Protein AF-A0A3D4UM66-F1 (afdb_monomer)

Mean predicted aligned error: 7.3 Å

Foldseek 3Di:
DQQVVVVVCVVVVVDFFFEAFDQQAFQAFDDFDADPVRHGDTDRDHADDDPVRHSPRHRNGDGTPHYDYADPVCVVVVDGRRVVVVVVVVVVCCVPPNDDDPPDDDPADPPDPDGDPVVD

Sequence (120 aa):
GGDMFPWLFKHHELGKLIGTRTWGGLVGISGVPQLIDGGNVSVPNFGFYELDGTWGIEGHGVDPDIEVDIDPTASLEGRDPQLDAAIEHLLEEIKTSGYQAPKRPEPPVRTGIGITDEDK

Solvent-accessible surface area (backbone atoms only — not comparable to full-atom values): 7710 Å² total; per-residue (Å²): 105,87,39,54,51,59,44,52,40,51,74,68,66,74,61,82,44,70,19,64,64,38,82,13,77,50,56,40,70,68,91,66,69,70,45,99,87,72,47,79,66,90,56,69,74,48,69,60,63,44,98,88,72,43,53,76,41,54,79,59,24,42,76,39,77,41,80,36,71,82,52,67,68,49,44,74,73,74,45,56,61,41,58,53,50,50,51,55,50,50,62,55,44,46,77,81,65,54,88,76,80,76,80,78,75,78,83,80,77,77,90,62,91,69,77,56,83,91,76,109

Secondary structure (DSSP, 8-state):
-TTHHHHHHHHTT-S--EES------EE---PPPPTTS-------EE---TTS--TTTTT----SEE----HHHHHTT--HHHHHHHHHHHHHHHHS---PPPPPPPP--SSSS--GGG-

pLDDT: mean 91.2, std 6.63, range [72.56, 98.12]

Structure (mmCIF, N/CA/C/O backbone):
data_AF-A0A3D4UM66-F1
#
_entry.id   AF-A0A3D4UM66-F1
#
loop_
_atom_site.group_PDB
_atom_site.id
_atom_site.type_symbol
_atom_site.label_atom_id
_atom_site.label_alt_id
_atom_site.label_comp_id
_atom_site.label_asym_id
_atom_site.label_entity_id
_atom_site.label_seq_id
_atom_site.pdbx_PDB_ins_code
_atom_site.Cartn_x
_atom_site.Cartn_y
_atom_site.Cartn_z
_atom_site.occupancy
_atom_site.B_iso_or_equiv
_atom_site.auth_seq_id
_atom_site.auth_comp_id
_atom_site.auth_asym_id
_atom_site.auth_atom_id
_atom_site.pdbx_PDB_model_num
ATOM 1 N N . GLY A 1 1 ? 4.073 -8.656 -2.072 1.00 75.44 1 GLY A N 1
ATOM 2 C CA . GLY A 1 1 ? 4.655 -7.613 -2.941 1.00 75.44 1 GLY A CA 1
ATOM 3 C C . GLY A 1 1 ? 4.031 -6.271 -2.615 1.00 75.44 1 GLY A C 1
ATOM 4 O O . GLY A 1 1 ? 3.126 -6.245 -1.787 1.00 75.44 1 GLY A O 1
ATOM 5 N N . GLY A 1 2 ? 4.505 -5.197 -3.250 1.00 88.94 2 GLY A N 1
ATOM 6 C CA . GLY A 1 2 ? 4.035 -3.826 -3.001 1.00 88.94 2 GLY A CA 1
ATOM 7 C C . GLY A 1 2 ? 2.550 -3.602 -3.300 1.00 88.94 2 GLY A C 1
ATOM 8 O O . GLY A 1 2 ? 1.911 -2.869 -2.565 1.00 88.94 2 GLY A O 1
ATOM 9 N N . ASP A 1 3 ? 1.987 -4.295 -4.294 1.00 94.94 3 ASP A N 1
ATOM 10 C CA . ASP A 1 3 ? 0.561 -4.198 -4.651 1.00 94.94 3 ASP A CA 1
ATOM 11 C C . ASP A 1 3 ? -0.343 -5.158 -3.849 1.00 94.94 3 ASP A C 1
ATOM 13 O O . ASP A 1 3 ? -1.479 -4.836 -3.516 1.00 94.94 3 ASP A O 1
ATOM 17 N N . MET A 1 4 ? 0.171 -6.338 -3.476 1.00 93.75 4 MET A N 1
ATOM 18 C CA . MET A 1 4 ? -0.619 -7.373 -2.784 1.00 93.75 4 MET A CA 1
ATOM 19 C C . MET A 1 4 ? -1.009 -6.945 -1.366 1.00 93.75 4 MET A C 1
ATOM 21 O O . MET A 1 4 ? -2.114 -7.222 -0.914 1.00 93.75 4 MET A O 1
ATOM 25 N N . PHE A 1 5 ? -0.093 -6.291 -0.645 1.00 95.69 5 PHE A N 1
ATOM 26 C CA . PHE A 1 5 ? -0.363 -5.823 0.714 1.00 95.69 5 PHE A CA 1
ATOM 27 C C . PHE A 1 5 ? -1.530 -4.818 0.777 1.00 95.69 5 PHE A C 1
ATOM 29 O O . PHE A 1 5 ? -2.485 -5.103 1.497 1.00 95.69 5 PHE A O 1
ATOM 36 N N . PRO A 1 6 ? -1.518 -3.692 0.033 1.00 96.25 6 PRO A N 1
ATOM 37 C CA . PRO A 1 6 ? -2.629 -2.744 0.056 1.00 96.25 6 PRO A CA 1
ATOM 38 C C . PRO A 1 6 ? -3.930 -3.359 -0.470 1.00 96.25 6 PRO A C 1
ATOM 40 O O . PRO A 1 6 ? -4.989 -3.067 0.080 1.00 96.25 6 PRO A O 1
ATOM 43 N N . TRP A 1 7 ? -3.871 -4.267 -1.455 1.00 95.25 7 TRP A N 1
ATOM 44 C CA . TRP A 1 7 ? -5.065 -4.983 -1.914 1.00 95.25 7 TRP A CA 1
ATOM 45 C C . TRP A 1 7 ? -5.697 -5.804 -0.790 1.00 95.25 7 TRP A C 1
ATOM 47 O O . TRP A 1 7 ? -6.878 -5.635 -0.505 1.00 95.25 7 TRP A O 1
ATOM 57 N N . LEU A 1 8 ? -4.907 -6.636 -0.097 1.00 95.25 8 LEU A N 1
ATOM 58 C CA . LEU A 1 8 ? -5.389 -7.442 1.029 1.00 95.25 8 LEU A CA 1
ATOM 59 C C . LEU A 1 8 ? -5.877 -6.569 2.188 1.00 95.25 8 LEU A C 1
ATOM 61 O O . LEU A 1 8 ? -6.889 -6.884 2.804 1.00 95.25 8 LEU A O 1
ATOM 65 N N . PHE A 1 9 ? -5.182 -5.468 2.477 1.00 96.75 9 PHE A N 1
ATOM 66 C CA . PHE A 1 9 ? -5.569 -4.528 3.526 1.00 96.75 9 PHE A CA 1
ATOM 67 C C . PHE A 1 9 ? -6.964 -3.943 3.274 1.00 96.75 9 PHE A C 1
ATOM 69 O O . PHE A 1 9 ? -7.796 -3.913 4.181 1.00 96.75 9 PHE A O 1
ATOM 76 N N . LYS A 1 10 ? -7.236 -3.552 2.022 1.00 94.69 10 LYS A N 1
ATOM 77 C CA . LYS A 1 10 ? -8.540 -3.047 1.586 1.00 94.69 10 LYS A CA 1
ATOM 78 C C . LYS A 1 10 ? -9.597 -4.151 1.543 1.00 94.69 10 LYS A C 1
ATOM 80 O O . LYS A 1 10 ? -10.693 -3.959 2.057 1.00 94.69 10 LYS A O 1
ATOM 85 N N . HIS A 1 11 ? -9.258 -5.313 0.984 1.00 93.19 11 HIS A N 1
ATOM 86 C CA . HIS A 1 11 ? -10.151 -6.470 0.873 1.00 93.19 11 HIS A CA 1
ATOM 87 C C . HIS A 1 11 ? -10.634 -6.975 2.240 1.00 93.19 11 HIS A C 1
ATOM 89 O O . HIS A 1 11 ? -11.778 -7.394 2.377 1.00 93.19 11 HIS A O 1
ATOM 95 N N . HIS A 1 12 ? -9.771 -6.917 3.257 1.00 95.81 12 HIS A N 1
ATOM 96 C CA . HIS A 1 12 ? -10.098 -7.297 4.631 1.00 95.81 12 HIS A CA 1
ATOM 97 C C . HIS A 1 12 ? -10.621 -6.136 5.490 1.00 95.81 12 HIS A C 1
ATOM 99 O O . HIS A 1 12 ? -10.755 -6.309 6.699 1.00 95.81 12 HIS A O 1
ATOM 105 N N . GLU A 1 13 ? -10.901 -4.974 4.890 1.00 94.56 13 GLU A N 1
ATOM 106 C CA . GLU A 1 13 ? -11.481 -3.807 5.567 1.00 94.56 13 GLU A CA 1
ATOM 107 C C . GLU A 1 13 ? -10.686 -3.368 6.814 1.00 94.56 13 GLU A C 1
ATOM 109 O O . GLU A 1 13 ? -11.248 -2.932 7.817 1.00 94.56 13 GLU A O 1
ATOM 114 N N . LEU A 1 14 ? -9.353 -3.482 6.766 1.00 93.94 14 LEU A N 1
ATOM 115 C CA . LEU A 1 14 ? -8.489 -3.229 7.927 1.00 93.94 14 LEU A CA 1
ATOM 116 C C . LEU A 1 14 ? -8.271 -1.736 8.218 1.00 93.94 14 LEU A C 1
ATOM 118 O O . LEU A 1 14 ? -7.731 -1.385 9.266 1.00 93.94 14 LEU A O 1
ATOM 122 N N . GLY A 1 15 ? -8.665 -0.862 7.295 1.00 93.56 15 GLY A N 1
ATOM 123 C CA . GLY A 1 15 ? -8.550 0.586 7.417 1.00 93.56 15 GLY A CA 1
ATOM 124 C C . GLY A 1 15 ? -8.589 1.272 6.055 1.00 93.56 15 GLY A C 1
ATOM 125 O O . GLY A 1 15 ? -8.934 0.656 5.045 1.00 93.56 15 GLY A O 1
ATOM 126 N N . LYS A 1 16 ? -8.207 2.551 6.031 1.00 96.00 16 LYS A N 1
ATOM 127 C CA . LYS A 1 16 ? -8.091 3.349 4.805 1.00 96.00 16 LYS A CA 1
ATOM 128 C C . LYS A 1 16 ? -6.676 3.318 4.241 1.00 96.00 16 LYS A C 1
ATOM 130 O O . LYS A 1 16 ? -5.700 3.406 4.983 1.00 96.00 16 LYS A O 1
ATOM 135 N N . LEU A 1 17 ? -6.571 3.232 2.920 1.00 97.62 17 LEU A N 1
ATOM 136 C CA . LEU A 1 17 ? -5.326 3.463 2.193 1.00 97.62 17 LEU A CA 1
ATOM 137 C C . LEU A 1 17 ? -5.168 4.955 1.895 1.00 97.62 17 LEU A C 1
ATOM 139 O O . LEU A 1 17 ? -6.087 5.583 1.372 1.00 97.62 17 LEU A O 1
ATOM 143 N N . ILE A 1 18 ? -3.998 5.510 2.197 1.00 98.12 18 ILE A N 1
ATOM 144 C CA . ILE A 1 18 ? -3.694 6.934 2.026 1.00 98.12 18 ILE A CA 1
ATOM 145 C C . ILE A 1 18 ? -2.424 7.048 1.191 1.00 98.12 18 ILE A C 1
ATOM 147 O O . ILE A 1 18 ? -1.427 6.402 1.514 1.00 98.12 18 ILE A O 1
ATOM 151 N N . GLY A 1 19 ? -2.471 7.839 0.122 1.00 97.00 19 GLY A N 1
ATOM 152 C CA . GLY A 1 19 ? -1.328 8.062 -0.758 1.00 97.00 19 GLY A CA 1
ATOM 153 C C . GLY A 1 19 ? -1.704 8.115 -2.230 1.00 97.00 19 GLY A C 1
ATOM 154 O O . GLY A 1 19 ? -2.706 8.724 -2.580 1.00 97.00 19 GLY A O 1
ATOM 155 N N . THR A 1 20 ? -0.924 7.469 -3.095 1.00 97.25 20 THR A N 1
ATOM 156 C CA . THR A 1 20 ? -1.182 7.390 -4.546 1.00 97.25 20 THR A CA 1
ATOM 157 C C . THR A 1 20 ? -1.350 5.944 -5.009 1.00 97.25 20 THR A C 1
ATOM 159 O O . THR A 1 20 ? -1.013 5.001 -4.286 1.00 97.25 20 THR A O 1
ATOM 162 N N . ARG A 1 21 ? -1.902 5.759 -6.216 1.00 97.62 21 ARG A N 1
ATOM 163 C CA . ARG A 1 21 ? -2.080 4.429 -6.813 1.00 97.62 21 ARG A CA 1
ATOM 164 C C . ARG A 1 21 ? -0.749 3.678 -6.875 1.00 97.62 21 ARG A C 1
ATOM 166 O O . ARG A 1 21 ? 0.273 4.233 -7.278 1.00 97.62 21 ARG A O 1
ATOM 173 N N . THR A 1 22 ? -0.778 2.397 -6.515 1.00 96.88 22 THR A N 1
ATOM 174 C CA . THR A 1 22 ? 0.395 1.520 -6.626 1.00 96.88 22 THR A CA 1
AT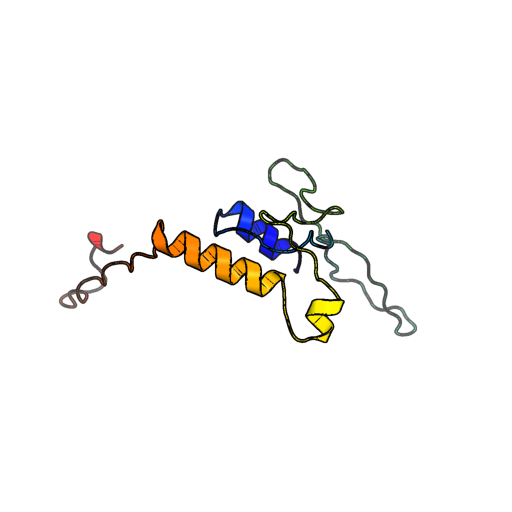OM 175 C C . THR A 1 22 ? 0.711 1.144 -8.082 1.00 96.88 22 THR A C 1
ATOM 177 O O . THR A 1 22 ? 0.005 1.523 -9.009 1.00 96.88 22 THR A O 1
ATOM 180 N N . TRP A 1 23 ? 1.805 0.418 -8.319 1.00 95.88 23 TRP A N 1
ATOM 181 C CA . TRP A 1 23 ? 2.309 0.173 -9.675 1.00 95.88 23 TRP A CA 1
ATOM 182 C C . TRP A 1 23 ? 1.449 -0.789 -10.513 1.00 95.88 23 TRP A C 1
ATOM 184 O O . TRP A 1 23 ? 1.351 -0.613 -11.725 1.00 95.88 23 TRP A O 1
ATOM 194 N N . GLY A 1 24 ? 0.845 -1.801 -9.886 1.00 94.38 24 GLY A N 1
ATOM 195 C CA . GLY A 1 24 ? 0.040 -2.814 -10.570 1.00 94.38 24 GLY A CA 1
ATOM 196 C C . GLY A 1 24 ? 0.839 -3.988 -11.130 1.00 94.38 24 GLY A C 1
ATOM 197 O O . GLY A 1 24 ? 0.494 -4.486 -12.196 1.00 94.38 24 GLY A O 1
ATOM 198 N N . GLY A 1 25 ? 1.895 -4.435 -10.442 1.00 92.62 25 GLY A N 1
ATOM 199 C CA . GLY A 1 25 ? 2.716 -5.571 -10.877 1.00 92.62 25 GLY A CA 1
ATOM 200 C C . GLY A 1 25 ? 2.636 -6.770 -9.935 1.00 92.62 25 GLY A C 1
ATOM 201 O O . GLY A 1 25 ? 3.481 -6.958 -9.058 1.00 92.62 25 GLY A O 1
ATOM 202 N N . LEU A 1 26 ? 1.633 -7.615 -10.143 1.00 91.06 26 LEU A N 1
ATOM 203 C CA . LEU A 1 26 ? 1.346 -8.851 -9.416 1.00 91.06 26 LEU A CA 1
ATOM 204 C C . LEU A 1 26 ? 1.530 -10.142 -10.221 1.00 91.06 26 LEU A C 1
ATOM 206 O O . LEU A 1 26 ? 1.212 -11.221 -9.708 1.00 91.06 26 LEU A O 1
ATOM 210 N N . VAL A 1 27 ? 2.135 -10.091 -11.408 1.00 90.38 27 VAL A N 1
ATOM 211 C CA . VAL A 1 27 ? 2.745 -11.291 -11.994 1.00 90.38 27 VAL A CA 1
ATOM 212 C C . VAL A 1 27 ? 4.188 -11.421 -11.515 1.00 90.38 27 VAL A C 1
ATOM 214 O O . VAL A 1 27 ? 5.090 -10.689 -11.923 1.00 90.38 27 VAL A O 1
ATOM 217 N N . GLY A 1 28 ? 4.409 -12.379 -10.618 1.00 89.50 28 GLY A N 1
ATOM 218 C CA . GLY A 1 28 ? 5.723 -12.667 -10.065 1.00 89.50 28 GLY A CA 1
ATOM 219 C C . GLY A 1 28 ? 6.602 -13.504 -10.997 1.00 89.50 28 GLY A C 1
ATOM 220 O O . GLY A 1 28 ? 6.141 -14.097 -11.974 1.00 89.50 28 GLY A O 1
ATOM 221 N N . ILE A 1 29 ? 7.895 -13.554 -10.671 1.00 92.62 29 ILE A N 1
ATOM 222 C CA . ILE A 1 29 ? 8.942 -14.238 -11.443 1.00 92.62 29 ILE A CA 1
ATOM 223 C C . ILE A 1 29 ? 9.538 -15.362 -10.595 1.00 92.62 29 ILE A C 1
ATOM 225 O O . ILE A 1 29 ? 10.044 -15.111 -9.500 1.00 92.62 29 ILE A O 1
ATOM 229 N N . SER A 1 30 ? 9.484 -16.604 -11.074 1.00 91.06 30 SER A N 1
ATOM 230 C CA . SER A 1 30 ? 10.090 -17.755 -10.394 1.00 91.06 30 SER A CA 1
ATOM 231 C C . SER A 1 30 ? 10.688 -18.744 -11.388 1.00 91.06 30 SER A C 1
ATOM 233 O O . SER A 1 30 ? 10.176 -18.920 -12.486 1.00 91.06 30 SER A O 1
ATOM 235 N N . GLY A 1 31 ? 11.771 -19.424 -11.014 1.00 90.00 31 GLY A N 1
ATOM 236 C CA . GLY A 1 31 ? 12.283 -20.567 -11.778 1.00 90.00 31 GLY A CA 1
ATOM 237 C C . GLY A 1 31 ? 12.824 -20.251 -13.178 1.00 90.00 31 GLY A C 1
ATOM 238 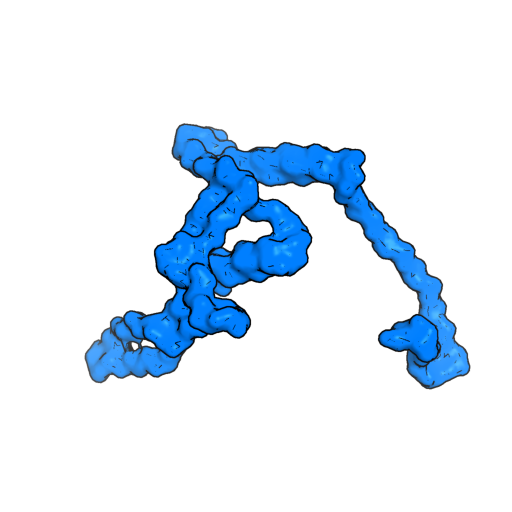O O . GLY A 1 31 ? 12.881 -21.156 -14.007 1.00 90.00 31 GLY A O 1
ATOM 239 N N . VAL A 1 32 ? 13.224 -19.005 -13.460 1.00 92.44 32 VAL A N 1
ATOM 240 C CA . VAL A 1 32 ? 13.882 -18.670 -14.732 1.00 92.44 32 VAL A CA 1
ATOM 241 C C . VAL A 1 32 ? 15.345 -19.135 -14.680 1.00 92.44 32 VAL A C 1
ATOM 243 O O . VAL A 1 32 ? 16.086 -18.679 -13.806 1.00 92.44 32 VAL A O 1
ATOM 246 N N . PRO A 1 33 ? 15.778 -20.056 -15.561 1.00 91.81 33 PRO A N 1
ATOM 247 C CA . PRO A 1 33 ? 17.153 -20.545 -15.569 1.00 91.81 33 PRO A CA 1
ATOM 248 C C . PRO A 1 33 ? 18.128 -19.476 -16.080 1.00 91.81 33 PRO A C 1
ATOM 250 O O . PRO A 1 33 ? 17.762 -18.598 -16.863 1.00 91.81 33 PRO A O 1
ATOM 253 N N . GLN A 1 34 ? 19.392 -19.581 -15.666 1.00 95.19 34 GLN A N 1
ATOM 254 C CA . GLN A 1 34 ? 20.463 -18.725 -16.180 1.00 95.19 34 GLN A CA 1
ATOM 255 C C . GLN A 1 34 ? 20.835 -19.103 -17.618 1.00 95.19 34 GLN A C 1
ATOM 257 O O . GLN A 1 34 ? 20.717 -20.262 -18.025 1.00 95.19 34 GLN A O 1
ATOM 262 N N . LEU A 1 35 ? 21.308 -18.121 -18.381 1.00 96.06 35 LEU A N 1
ATOM 263 C CA . LEU A 1 35 ? 21.826 -18.324 -19.730 1.00 96.06 35 LEU A CA 1
ATOM 264 C C . LEU A 1 35 ? 23.244 -18.924 -19.689 1.00 96.06 35 LEU A C 1
ATOM 266 O O . LEU A 1 35 ? 23.958 -18.810 -18.693 1.00 96.06 35 LEU A O 1
ATOM 270 N N . ILE A 1 36 ? 23.667 -19.557 -20.791 1.00 96.12 36 ILE A N 1
ATOM 271 C CA . ILE A 1 36 ? 24.973 -20.242 -20.901 1.00 96.12 36 ILE A CA 1
ATOM 272 C C . ILE A 1 36 ? 26.180 -19.301 -20.732 1.00 96.12 36 ILE A C 1
ATOM 274 O O . ILE A 1 36 ? 27.267 -19.748 -20.376 1.00 96.12 36 ILE A O 1
ATOM 278 N N . ASP A 1 37 ? 25.990 -18.005 -20.967 1.00 96.81 37 ASP A N 1
ATOM 279 C CA . ASP A 1 37 ? 26.989 -16.947 -20.797 1.00 96.81 37 ASP A CA 1
ATOM 280 C C . ASP A 1 37 ? 26.965 -16.302 -19.396 1.00 96.81 37 ASP A C 1
ATOM 282 O O . ASP A 1 37 ? 27.716 -15.363 -19.137 1.00 96.81 37 ASP A O 1
ATOM 286 N N . GLY A 1 38 ? 26.115 -16.795 -18.486 1.00 95.56 38 GLY A N 1
ATOM 287 C CA . GLY A 1 38 ? 25.915 -16.238 -17.146 1.00 95.56 38 GLY A CA 1
ATOM 288 C C . GLY A 1 38 ? 24.905 -15.086 -17.081 1.00 95.56 38 GLY A C 1
ATOM 289 O O . GLY A 1 38 ? 24.685 -14.530 -16.001 1.00 95.56 38 GLY A O 1
ATOM 290 N N . GLY A 1 39 ? 24.272 -14.728 -18.203 1.00 96.31 39 GLY A N 1
ATOM 291 C CA . GLY A 1 39 ? 23.170 -13.772 -18.239 1.00 96.31 39 GLY A CA 1
ATOM 292 C C . GLY A 1 39 ? 21.919 -14.278 -17.514 1.00 96.31 39 GLY A C 1
ATOM 293 O O . GLY A 1 39 ? 21.730 -15.476 -17.293 1.00 96.31 39 GLY A O 1
ATOM 294 N N . ASN A 1 40 ? 21.030 -13.352 -17.157 1.00 95.06 40 ASN A N 1
ATOM 295 C CA . ASN A 1 40 ? 19.738 -13.662 -16.545 1.00 95.06 40 ASN A CA 1
ATOM 296 C C . ASN A 1 40 ? 18.625 -12.997 -17.355 1.00 95.06 40 ASN A C 1
ATOM 298 O O . ASN A 1 40 ? 18.793 -11.884 -17.854 1.00 95.06 40 ASN A O 1
ATOM 302 N N . VAL A 1 41 ? 17.480 -13.669 -17.449 1.00 93.69 41 VAL A N 1
ATOM 303 C CA . VAL A 1 41 ? 16.244 -13.097 -17.990 1.00 93.69 41 VAL A CA 1
ATOM 304 C C . VAL A 1 41 ? 15.218 -13.068 -16.866 1.00 93.69 41 VAL A C 1
ATOM 306 O O . VAL A 1 41 ? 15.186 -13.959 -16.022 1.00 93.69 41 VAL A O 1
ATOM 309 N N . SER A 1 42 ? 14.387 -12.033 -16.842 1.00 92.19 42 SER A N 1
ATOM 310 C CA . SER A 1 42 ? 13.242 -11.954 -15.943 1.00 92.19 42 SER A CA 1
ATOM 311 C C . SER A 1 42 ? 11.980 -12.230 -16.749 1.00 92.19 42 SER A C 1
ATOM 313 O O . SER A 1 42 ? 11.683 -11.492 -17.688 1.00 92.19 42 SER A O 1
ATOM 315 N N . VAL A 1 43 ? 11.274 -13.314 -16.424 1.00 92.81 43 VAL A N 1
ATOM 316 C CA . VAL A 1 43 ? 10.029 -13.698 -17.098 1.00 92.81 43 VAL A CA 1
ATOM 317 C C . VAL A 1 43 ? 8.925 -13.829 -16.050 1.00 92.81 43 VAL A C 1
ATOM 319 O O . VAL A 1 43 ? 9.017 -14.713 -15.196 1.00 92.81 43 VAL A O 1
ATOM 322 N N . PRO A 1 44 ? 7.894 -12.972 -16.092 1.00 90.62 44 PRO A N 1
ATOM 323 C CA . PRO A 1 44 ? 6.748 -13.085 -15.199 1.00 90.62 44 PRO A CA 1
ATOM 324 C C . PRO A 1 44 ? 5.964 -14.368 -15.525 1.00 90.62 44 PRO A C 1
ATOM 326 O O . PRO A 1 44 ? 5.615 -14.601 -16.683 1.00 90.62 44 PRO A O 1
ATOM 329 N N . ASN A 1 45 ? 5.739 -15.241 -14.535 1.00 89.62 45 ASN A N 1
ATOM 330 C CA . ASN A 1 45 ? 5.176 -16.578 -14.768 1.00 89.62 45 ASN A CA 1
ATOM 331 C C . ASN A 1 45 ? 4.260 -17.147 -13.670 1.00 89.62 45 ASN A C 1
ATOM 333 O O . ASN A 1 45 ? 3.750 -18.254 -13.843 1.00 89.62 45 ASN A O 1
ATOM 337 N N . PHE A 1 46 ? 4.002 -16.422 -12.580 1.00 89.31 46 PHE A N 1
ATOM 338 C CA . PHE A 1 46 ? 2.938 -16.781 -11.639 1.00 89.31 46 PHE A CA 1
ATOM 339 C C . PHE A 1 46 ? 2.104 -15.546 -11.293 1.00 89.31 46 PHE A C 1
ATOM 341 O O . PHE A 1 46 ? 2.598 -14.591 -10.699 1.00 89.31 46 PHE A O 1
ATOM 348 N N . GLY A 1 47 ? 0.846 -15.546 -11.731 1.00 87.38 47 GLY A N 1
ATOM 349 C CA . GLY A 1 47 ? -0.049 -14.397 -11.621 1.00 87.38 47 GLY A CA 1
ATOM 350 C C . GLY A 1 47 ? -1.018 -14.501 -10.452 1.00 87.38 47 GLY A C 1
ATOM 351 O O . GLY A 1 47 ? -1.490 -15.589 -10.115 1.00 87.38 47 GLY A O 1
ATOM 352 N N . PHE A 1 48 ? -1.331 -13.349 -9.871 1.00 89.06 48 PHE A N 1
ATOM 353 C CA . PHE A 1 48 ? -2.508 -13.148 -9.034 1.00 89.06 48 PHE A CA 1
ATOM 354 C C . PHE A 1 48 ? -3.784 -13.105 -9.889 1.00 89.06 48 PHE A C 1
ATOM 356 O O . PHE A 1 48 ? -3.767 -12.572 -10.995 1.00 89.06 48 PHE A O 1
ATOM 363 N N . TYR A 1 49 ? -4.883 -13.644 -9.369 1.00 90.75 49 TYR A N 1
ATOM 364 C CA . TYR A 1 49 ? -6.228 -13.491 -9.920 1.00 90.75 49 TYR A CA 1
ATOM 365 C C . TYR A 1 49 ? -7.253 -13.608 -8.787 1.00 90.75 49 TYR A C 1
ATOM 367 O O . TYR A 1 49 ? -6.974 -14.198 -7.739 1.00 90.75 49 TYR A O 1
ATOM 375 N N . GLU A 1 50 ? -8.431 -13.037 -8.996 1.00 90.94 50 GLU A N 1
ATOM 376 C CA . GLU A 1 50 ? -9.532 -13.061 -8.038 1.00 90.94 50 GLU A CA 1
ATOM 377 C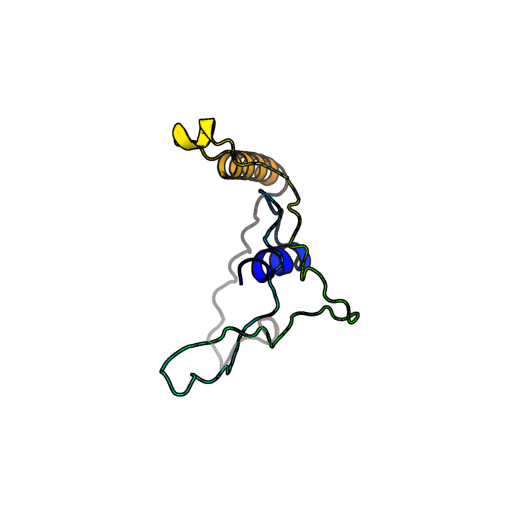 C . GLU A 1 50 ? -10.379 -14.335 -8.167 1.00 90.94 50 GLU A C 1
ATOM 379 O O . GLU A 1 50 ? -10.280 -15.094 -9.134 1.00 90.94 50 GLU A O 1
ATOM 384 N N . LEU A 1 51 ? -11.240 -14.590 -7.176 1.00 90.62 51 LEU A N 1
ATOM 385 C CA . LEU A 1 51 ? -12.088 -15.791 -7.140 1.00 90.62 51 LEU A CA 1
ATOM 386 C C . LEU A 1 51 ? -13.113 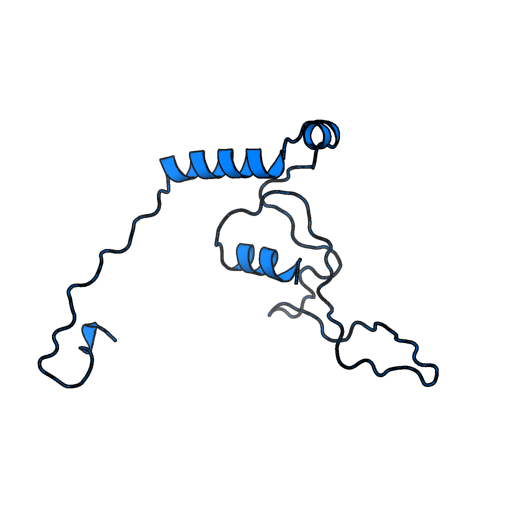-15.845 -8.283 1.00 90.62 51 LEU A C 1
ATOM 388 O O . LEU A 1 51 ? -13.614 -16.922 -8.605 1.00 90.62 51 LEU A O 1
ATOM 392 N N . ASP A 1 52 ? -13.418 -14.703 -8.895 1.00 92.44 52 ASP A N 1
ATOM 393 C CA . ASP A 1 52 ? -14.284 -14.594 -10.068 1.00 92.44 52 ASP A CA 1
ATOM 394 C C . ASP A 1 52 ? -13.542 -14.844 -11.398 1.00 92.44 52 ASP A C 1
ATOM 396 O O . ASP A 1 52 ? -14.157 -14.837 -12.465 1.00 92.44 52 ASP A O 1
ATOM 400 N N . GLY A 1 53 ? -12.232 -15.109 -11.338 1.00 92.00 53 GLY A N 1
ATOM 401 C CA . GLY A 1 53 ? -11.383 -15.367 -12.497 1.00 92.00 53 GLY A CA 1
ATOM 402 C C . GLY A 1 53 ? -10.871 -14.108 -13.199 1.00 92.00 53 GLY A C 1
ATOM 403 O O . GLY A 1 53 ? -10.283 -14.225 -14.275 1.00 92.00 53 GLY A O 1
ATOM 404 N N . THR A 1 54 ? -11.076 -12.917 -12.632 1.00 91.75 54 THR A N 1
ATOM 405 C CA . THR A 1 54 ? -10.488 -11.678 -13.153 1.00 91.75 54 THR A CA 1
ATOM 406 C C . THR A 1 54 ? -9.044 -11.501 -12.677 1.00 91.75 54 THR A C 1
ATOM 408 O O . THR A 1 54 ? -8.629 -12.030 -11.649 1.00 91.75 54 THR A O 1
ATOM 411 N N . TRP A 1 55 ? -8.253 -10.724 -13.419 1.00 90.00 55 TRP A N 1
ATOM 412 C CA . TRP A 1 55 ? -6.870 -10.388 -13.044 1.00 90.00 55 TRP A CA 1
ATOM 413 C C . TRP A 1 55 ? -6.776 -9.369 -11.893 1.00 90.00 55 TRP A 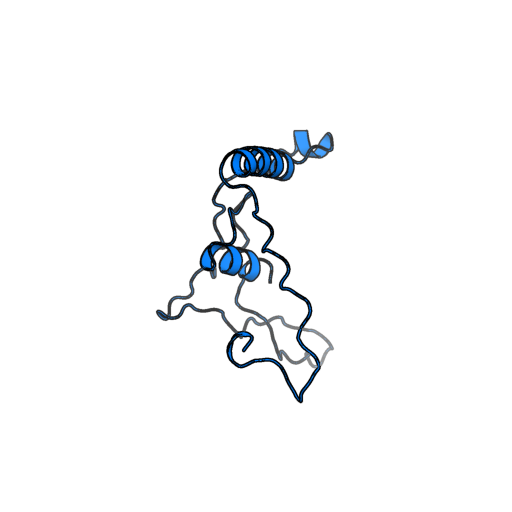C 1
ATOM 415 O O . TRP A 1 55 ? -5.676 -8.987 -11.491 1.00 90.00 55 TRP A O 1
ATOM 425 N N . GLY A 1 56 ? -7.922 -8.925 -11.367 1.00 90.94 56 GLY A N 1
ATOM 426 C CA . GLY A 1 56 ? -8.018 -7.927 -10.312 1.00 90.94 56 GLY A CA 1
ATOM 427 C C . GLY A 1 56 ? -7.253 -6.651 -10.652 1.00 90.94 56 GLY A C 1
ATOM 428 O O . GLY A 1 56 ? -7.597 -5.935 -11.590 1.00 90.94 56 GLY A O 1
ATOM 429 N N . ILE A 1 57 ? -6.197 -6.384 -9.886 1.00 92.00 57 ILE A N 1
ATOM 430 C CA . ILE A 1 57 ? -5.389 -5.159 -9.958 1.00 92.00 57 ILE A CA 1
ATOM 431 C C . ILE A 1 57 ? -4.134 -5.255 -10.839 1.00 92.00 57 ILE A C 1
ATOM 433 O O . ILE A 1 57 ? -3.368 -4.292 -10.906 1.00 92.00 57 ILE A O 1
ATOM 437 N N . GLU A 1 58 ? -3.884 -6.390 -11.497 1.00 91.75 58 GLU A N 1
ATOM 438 C CA . GLU A 1 58 ? -2.750 -6.520 -12.420 1.00 91.75 58 GLU A CA 1
ATOM 439 C C . GLU A 1 58 ? -2.850 -5.500 -13.565 1.00 91.75 58 GLU A C 1
ATOM 441 O O . GLU A 1 58 ? -3.881 -5.379 -14.225 1.00 91.75 58 GLU A O 1
ATOM 446 N N . GLY A 1 59 ? -1.766 -4.765 -13.816 1.00 91.81 59 GLY A N 1
ATOM 447 C CA . GLY A 1 59 ? -1.693 -3.716 -14.834 1.00 91.81 59 GLY A CA 1
ATOM 448 C C . GLY A 1 59 ? -2.360 -2.388 -14.454 1.00 91.81 59 GLY A C 1
ATOM 449 O O . GLY A 1 59 ? -2.271 -1.440 -15.233 1.00 91.81 59 GLY A O 1
ATOM 450 N N . HIS A 1 60 ? -2.998 -2.298 -13.281 1.00 94.94 60 HIS A N 1
ATOM 451 C CA . HIS A 1 60 ? -3.602 -1.064 -12.758 1.00 94.94 60 HIS A CA 1
ATOM 452 C C . HIS A 1 60 ? -2.966 -0.629 -11.437 1.00 94.94 60 HIS A C 1
ATOM 454 O O . HIS A 1 60 ? -2.464 0.485 -11.346 1.00 94.94 60 HIS A O 1
ATOM 460 N N . GLY A 1 61 ? -2.954 -1.507 -10.431 1.00 95.69 61 GLY A N 1
ATOM 461 C CA . GLY A 1 61 ? -2.564 -1.189 -9.055 1.00 95.69 61 GLY A CA 1
ATOM 462 C C . GLY A 1 61 ? -3.761 -1.040 -8.117 1.00 95.69 61 GLY A C 1
ATOM 463 O O . GLY A 1 61 ? -4.901 -1.335 -8.469 1.00 95.69 61 GLY A O 1
ATOM 464 N N . VAL A 1 62 ? -3.497 -0.610 -6.888 1.00 97.19 62 VAL A N 1
ATOM 465 C CA . VAL A 1 62 ? -4.509 -0.377 -5.854 1.00 97.19 62 VAL A CA 1
ATOM 466 C C . VAL A 1 62 ? -4.727 1.116 -5.705 1.00 97.19 62 VAL A C 1
ATOM 468 O O . VAL A 1 62 ? -3.790 1.848 -5.389 1.00 97.19 62 VAL A O 1
ATOM 471 N N . ASP A 1 63 ? -5.967 1.555 -5.908 1.00 97.56 63 ASP A N 1
ATOM 472 C CA . ASP A 1 63 ? -6.367 2.934 -5.649 1.00 97.56 63 ASP A CA 1
ATOM 473 C C . ASP A 1 63 ? -6.440 3.221 -4.139 1.00 97.56 63 ASP A C 1
ATOM 475 O O . ASP A 1 63 ? -7.036 2.423 -3.390 1.00 97.56 63 ASP A O 1
ATOM 479 N N . PRO A 1 64 ? -5.885 4.361 -3.685 1.00 97.62 64 PRO A N 1
ATOM 480 C CA . PRO A 1 64 ? -6.032 4.797 -2.306 1.00 97.62 64 PRO A CA 1
ATOM 481 C C . PRO A 1 64 ? -7.497 5.148 -2.011 1.00 97.62 64 PRO A C 1
ATOM 483 O O . PRO A 1 64 ? -8.285 5.440 -2.911 1.00 97.62 64 PRO A O 1
ATOM 486 N N . ASP A 1 65 ? -7.879 5.126 -0.738 1.00 97.94 65 ASP A N 1
ATOM 487 C CA . ASP A 1 65 ? -9.163 5.680 -0.298 1.00 97.94 65 ASP A CA 1
ATOM 488 C C . ASP A 1 65 ? -9.080 7.199 -0.111 1.00 97.94 65 ASP A C 1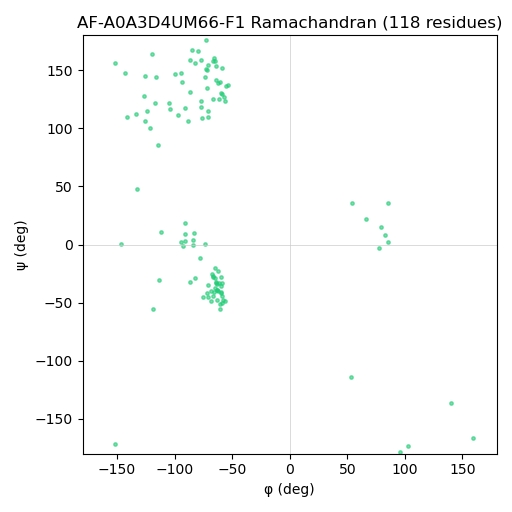
ATOM 490 O O . ASP A 1 65 ? -10.075 7.901 -0.285 1.00 97.94 65 ASP A O 1
ATOM 494 N N . ILE A 1 66 ? -7.888 7.699 0.232 1.00 97.88 66 ILE A N 1
ATOM 495 C CA . ILE A 1 66 ? -7.568 9.121 0.348 1.00 97.88 66 ILE A CA 1
ATOM 496 C C . ILE A 1 66 ? -6.347 9.395 -0.531 1.00 97.88 66 ILE A C 1
ATOM 498 O O . ILE A 1 66 ? -5.229 8.994 -0.201 1.00 97.88 66 ILE A O 1
ATOM 502 N N . GLU A 1 67 ? -6.572 10.056 -1.665 1.00 97.94 67 GLU A N 1
ATOM 503 C CA . GLU A 1 67 ? -5.506 10.410 -2.600 1.00 97.94 67 GLU A CA 1
ATOM 504 C C . GLU A 1 67 ? -4.709 11.611 -2.080 1.00 97.94 67 GLU A C 1
ATOM 506 O O . GLU A 1 67 ? -5.273 12.666 -1.782 1.00 97.94 67 GLU A O 1
ATOM 511 N N . VAL A 1 68 ? -3.394 11.435 -1.945 1.00 97.69 68 VAL A N 1
ATOM 512 C CA . VAL A 1 68 ? -2.459 12.465 -1.487 1.00 97.69 68 VAL A CA 1
ATOM 513 C C . VAL A 1 68 ? -1.174 12.351 -2.294 1.00 97.69 68 VAL A C 1
ATOM 515 O O . VAL A 1 68 ? -0.397 11.411 -2.121 1.00 97.69 68 VAL A O 1
ATOM 518 N N . ASP A 1 69 ? -0.942 13.327 -3.166 1.00 96.31 69 ASP A N 1
ATOM 519 C CA . ASP A 1 69 ? 0.295 13.420 -3.933 1.00 96.31 69 ASP A CA 1
ATOM 520 C C . ASP A 1 69 ? 1.484 13.825 -3.053 1.00 96.31 69 ASP A C 1
ATOM 522 O O . ASP A 1 69 ? 1.364 14.577 -2.080 1.00 96.31 69 ASP A O 1
ATOM 526 N N . ILE A 1 70 ? 2.675 13.368 -3.443 1.00 92.81 70 ILE A N 1
ATOM 527 C CA . ILE A 1 70 ? 3.925 13.866 -2.870 1.00 92.81 70 ILE A CA 1
ATOM 528 C C . ILE A 1 70 ? 4.209 15.244 -3.467 1.00 92.81 70 ILE A C 1
ATOM 530 O O . ILE A 1 70 ? 4.598 15.348 -4.630 1.00 92.81 70 ILE A O 1
ATOM 534 N N . ASP A 1 71 ? 4.073 16.295 -2.658 1.00 94.25 71 ASP A N 1
ATOM 535 C CA . ASP A 1 71 ? 4.567 17.630 -2.998 1.00 94.25 71 ASP A CA 1
ATOM 536 C C . ASP A 1 71 ? 6.112 17.634 -2.944 1.00 94.25 71 ASP A C 1
ATOM 538 O O . ASP A 1 71 ? 6.694 17.459 -1.861 1.00 94.25 71 ASP A O 1
ATOM 542 N N . PRO A 1 72 ? 6.811 17.836 -4.082 1.00 94.06 72 PRO A N 1
ATOM 543 C CA . PRO A 1 72 ? 8.270 17.855 -4.111 1.00 94.06 72 PRO A CA 1
ATOM 544 C C . PRO A 1 72 ? 8.865 19.014 -3.308 1.00 94.06 72 PRO A C 1
ATOM 546 O O . PRO A 1 72 ? 9.936 18.858 -2.724 1.00 94.06 72 PRO A O 1
ATOM 549 N N . THR A 1 73 ? 8.196 20.169 -3.260 1.00 96.38 73 THR A N 1
ATOM 550 C CA . THR A 1 73 ? 8.649 21.327 -2.483 1.00 96.38 73 THR A CA 1
ATOM 551 C C . THR A 1 73 ? 8.549 21.029 -0.994 1.00 96.38 73 THR A C 1
ATOM 553 O O . THR A 1 73 ? 9.544 21.176 -0.287 1.00 96.38 73 THR A O 1
ATOM 556 N N . ALA A 1 74 ? 7.409 20.510 -0.534 1.00 93.44 74 ALA A N 1
ATOM 557 C CA . ALA A 1 74 ? 7.249 20.088 0.858 1.00 93.44 74 ALA A CA 1
ATOM 558 C C . ALA A 1 74 ? 8.262 18.993 1.248 1.00 93.44 74 ALA A C 1
ATOM 560 O O . ALA A 1 74 ? 8.871 19.057 2.316 1.00 93.44 74 ALA A O 1
ATOM 561 N N . SER A 1 75 ? 8.507 18.033 0.349 1.00 92.06 75 SER A N 1
ATOM 562 C CA . SER A 1 75 ? 9.482 16.953 0.557 1.00 92.06 75 SER A CA 1
ATOM 563 C C . SER A 1 75 ? 10.913 17.473 0.713 1.00 92.06 75 SER A C 1
ATOM 565 O O . SER A 1 75 ? 11.656 17.000 1.572 1.00 92.06 75 SER A O 1
ATOM 567 N N . LEU A 1 76 ? 11.305 18.479 -0.079 1.00 95.44 76 LEU A N 1
ATOM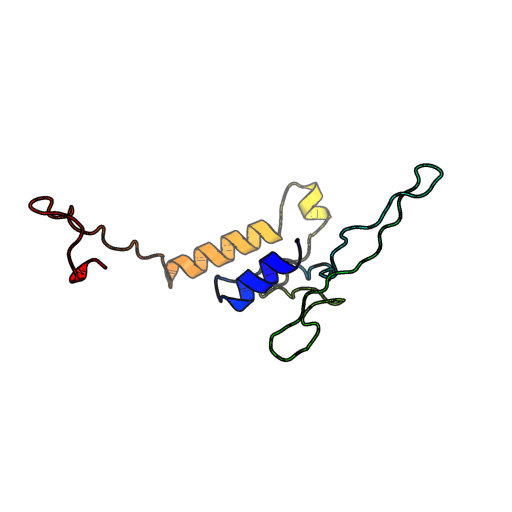 568 C CA . LEU A 1 76 ? 12.609 19.143 0.046 1.00 95.44 76 LEU A CA 1
ATOM 569 C C . LEU A 1 76 ? 12.765 19.885 1.380 1.00 95.44 76 LEU A C 1
ATOM 571 O O . LEU A 1 76 ? 13.877 20.001 1.893 1.00 95.44 76 LEU A O 1
ATOM 575 N N . GLU A 1 77 ? 11.661 20.356 1.952 1.00 96.38 77 GLU A N 1
ATOM 576 C CA . GLU A 1 77 ? 11.608 20.990 3.272 1.00 96.38 77 GLU A CA 1
ATOM 577 C C . GLU A 1 77 ? 11.510 19.971 4.425 1.00 96.38 77 GLU A C 1
ATOM 579 O O . GLU A 1 77 ? 11.415 20.357 5.591 1.00 96.38 77 GLU A O 1
ATOM 584 N N . GLY A 1 78 ? 11.567 18.667 4.124 1.00 94.50 78 GLY A N 1
ATOM 585 C CA . GLY A 1 78 ? 11.517 17.585 5.108 1.00 94.50 78 GLY A CA 1
ATOM 586 C C . GLY A 1 78 ? 10.110 17.252 5.609 1.00 94.50 78 GLY A C 1
ATOM 587 O O . GLY A 1 78 ? 9.980 16.583 6.634 1.00 94.50 78 GLY A O 1
ATOM 588 N N . ARG A 1 79 ? 9.064 17.715 4.919 1.00 96.06 79 ARG A N 1
ATOM 589 C CA . ARG A 1 79 ? 7.668 17.366 5.209 1.00 96.06 79 ARG A CA 1
ATOM 590 C C . ARG A 1 79 ? 7.212 16.187 4.356 1.00 96.06 79 ARG A C 1
ATOM 592 O O . ARG A 1 79 ? 7.614 16.066 3.204 1.00 96.06 79 ARG A O 1
ATOM 599 N N . ASP A 1 80 ? 6.320 15.367 4.902 1.00 97.06 80 ASP A N 1
ATOM 600 C CA . ASP A 1 80 ? 5.678 14.263 4.183 1.00 97.06 80 ASP A CA 1
ATOM 601 C C . ASP A 1 80 ? 4.152 14.469 4.198 1.00 97.06 80 ASP A C 1
ATOM 603 O O . ASP A 1 80 ? 3.506 14.189 5.211 1.00 97.06 80 ASP A O 1
ATOM 607 N N . PRO A 1 81 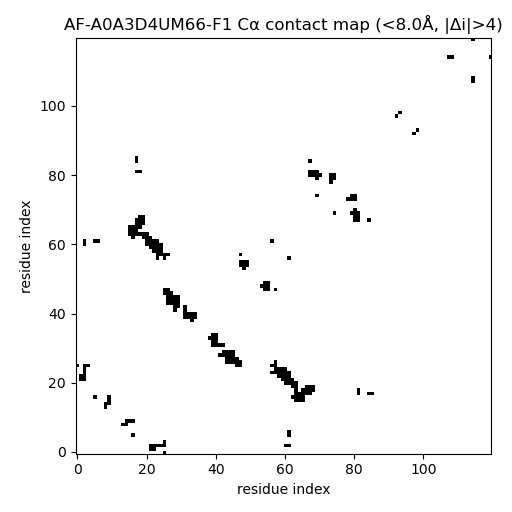? 3.560 14.974 3.097 1.00 96.19 81 PRO A N 1
ATOM 608 C CA . PRO A 1 81 ? 2.122 15.223 3.019 1.00 96.19 81 PRO A CA 1
ATOM 609 C C . PRO A 1 81 ? 1.256 13.975 3.238 1.00 96.19 81 PRO A C 1
ATOM 611 O O . PRO A 1 81 ? 0.168 14.085 3.800 1.00 96.19 81 PRO A O 1
ATOM 614 N N . GLN A 1 82 ? 1.722 12.792 2.820 1.00 97.06 82 GLN A N 1
ATOM 615 C CA . GLN A 1 82 ? 0.967 11.544 2.982 1.00 97.06 82 GLN A CA 1
ATOM 616 C C . GLN A 1 82 ? 0.947 11.118 4.451 1.00 97.06 82 GLN A C 1
ATOM 618 O O . GLN A 1 82 ? -0.099 10.719 4.966 1.00 97.06 82 GLN A O 1
ATOM 623 N N . LEU A 1 83 ? 2.083 11.245 5.144 1.00 97.06 83 LEU A N 1
ATOM 624 C CA . LEU A 1 83 ? 2.164 10.971 6.577 1.00 97.06 83 LEU A CA 1
ATOM 625 C C . LEU A 1 83 ? 1.349 11.980 7.396 1.00 97.06 83 LEU A C 1
ATOM 627 O O . LEU A 1 83 ? 0.613 11.567 8.292 1.00 97.06 83 LEU A O 1
ATOM 631 N N . ASP A 1 84 ? 1.444 13.275 7.075 1.00 96.38 84 ASP A N 1
ATOM 632 C CA . ASP A 1 84 ? 0.661 14.338 7.721 1.00 96.38 84 ASP A CA 1
ATOM 633 C C . ASP A 1 84 ? -0.849 14.040 7.600 1.00 96.38 84 ASP A C 1
ATOM 635 O O . ASP A 1 84 ? -1.564 14.030 8.607 1.00 96.38 84 ASP A O 1
ATOM 639 N N . ALA A 1 85 ? -1.319 13.705 6.392 1.00 97.00 85 ALA A N 1
ATOM 640 C CA . ALA A 1 85 ? -2.715 13.347 6.138 1.00 97.00 85 ALA A CA 1
ATOM 641 C C . ALA A 1 85 ? -3.149 12.076 6.888 1.00 97.00 85 ALA A C 1
ATOM 643 O O . ALA A 1 85 ? -4.257 12.018 7.424 1.00 97.00 85 ALA A O 1
ATOM 644 N N . ALA A 1 86 ? -2.281 11.062 6.972 1.00 97.19 86 ALA A N 1
ATOM 645 C CA . ALA A 1 86 ? -2.573 9.840 7.715 1.00 97.19 86 ALA A CA 1
ATOM 646 C C . ALA A 1 86 ? -2.705 10.086 9.223 1.00 97.19 86 ALA A C 1
ATOM 648 O O . ALA A 1 86 ? -3.614 9.550 9.859 1.00 97.19 86 ALA A O 1
ATOM 649 N N . ILE A 1 87 ? -1.835 10.922 9.796 1.00 97.06 87 ILE A N 1
ATOM 650 C CA . ILE A 1 87 ? -1.912 11.315 11.206 1.00 97.06 87 ILE A CA 1
ATOM 651 C C . ILE A 1 87 ? -3.209 12.083 11.468 1.00 97.06 87 ILE A C 1
ATOM 653 O O . ILE A 1 87 ? -3.916 11.764 12.423 1.00 97.06 87 ILE A O 1
ATOM 657 N N . GLU A 1 88 ? -3.537 13.067 10.628 1.00 96.81 88 GLU A N 1
ATOM 658 C CA . GLU A 1 88 ? -4.772 13.847 10.756 1.00 96.81 88 GLU A CA 1
ATOM 659 C C . GLU A 1 88 ? -6.012 12.946 10.706 1.00 96.81 88 GLU A C 1
ATOM 661 O O . GLU A 1 88 ? -6.866 13.018 11.594 1.00 96.81 88 GLU A O 1
ATOM 666 N N . HIS A 1 89 ? -6.071 12.044 9.723 1.00 95.56 89 HIS A N 1
ATOM 667 C CA . HIS A 1 89 ? -7.171 11.100 9.563 1.00 95.56 89 HIS A CA 1
ATOM 668 C C . HIS A 1 89 ? -7.343 10.198 10.794 1.00 95.56 89 HIS A C 1
ATOM 670 O O . HIS A 1 89 ? -8.436 10.120 11.356 1.00 95.56 89 HIS A O 1
ATOM 676 N N . LEU A 1 90 ? -6.261 9.575 11.272 1.00 94.62 90 LEU A N 1
ATOM 677 C CA . LEU A 1 90 ? -6.309 8.682 12.434 1.00 94.62 90 LEU A CA 1
ATOM 678 C C . LEU A 1 90 ? -6.677 9.422 13.727 1.00 94.62 90 LEU A C 1
ATOM 680 O O . LEU A 1 90 ? -7.412 8.887 14.559 1.00 94.62 90 LEU A O 1
ATOM 684 N N . LEU A 1 91 ? -6.193 10.654 13.913 1.00 95.00 91 LEU A N 1
ATOM 685 C CA . LEU A 1 91 ? -6.557 11.476 15.069 1.00 95.00 91 LEU A CA 1
ATOM 686 C C . LEU A 1 91 ? -8.047 11.838 15.077 1.00 95.00 91 LEU A C 1
ATOM 688 O O . LEU A 1 91 ? -8.623 11.968 16.159 1.00 95.00 91 LEU A O 1
ATOM 692 N N . GLU A 1 92 ? -8.674 11.999 13.910 1.00 93.81 92 GLU A N 1
ATOM 693 C CA . GLU A 1 92 ? -10.118 12.211 13.810 1.00 93.81 92 GLU A CA 1
ATOM 694 C C . GLU A 1 92 ? -10.899 10.913 14.057 1.00 93.81 92 GLU A C 1
ATOM 696 O O . GLU A 1 92 ? -11.838 10.903 14.857 1.00 93.81 92 GLU A O 1
ATOM 701 N N . GLU A 1 93 ? -10.475 9.795 13.460 1.00 92.44 93 GLU A N 1
ATOM 702 C CA . GLU A 1 93 ? -11.133 8.499 13.658 1.00 92.44 93 GLU A CA 1
ATOM 703 C C . GLU A 1 93 ? -11.128 8.064 15.126 1.00 92.44 93 GLU A C 1
ATOM 705 O O . GLU A 1 93 ? -12.160 7.634 15.639 1.00 92.44 93 GLU A O 1
ATOM 710 N N . ILE A 1 94 ? -10.024 8.255 15.857 1.00 91.88 94 ILE A N 1
ATOM 711 C CA . ILE A 1 94 ? -9.921 7.875 17.277 1.00 91.88 94 ILE A CA 1
ATOM 712 C C . ILE A 1 94 ? -10.966 8.587 18.154 1.00 91.88 94 ILE A C 1
ATOM 714 O O . ILE A 1 94 ? -11.391 8.027 19.169 1.00 91.88 94 ILE A O 1
ATOM 718 N N . LYS A 1 95 ? -11.427 9.789 17.778 1.00 90.75 95 LYS A N 1
ATOM 719 C CA . LYS A 1 95 ? -12.463 10.518 18.536 1.00 90.75 95 LYS A CA 1
ATOM 720 C C . LYS A 1 95 ? -13.821 9.816 18.497 1.00 90.75 95 LYS A C 1
ATOM 722 O O . LYS A 1 95 ? -14.605 9.981 19.429 1.00 90.75 95 LYS A O 1
ATOM 727 N N . THR A 1 96 ? -14.107 9.063 17.434 1.00 88.12 96 THR A N 1
ATOM 728 C CA . THR A 1 96 ? -15.417 8.430 17.196 1.00 88.12 96 THR A CA 1
ATOM 729 C C . THR A 1 96 ? -15.372 6.902 17.254 1.00 88.12 96 THR A C 1
ATOM 731 O O . THR A 1 96 ? -16.343 6.281 17.679 1.00 88.12 96 THR A O 1
ATOM 734 N N . SER A 1 97 ? -14.238 6.306 16.887 1.00 78.94 97 SER A N 1
ATOM 735 C CA . SER A 1 97 ? -14.028 4.869 16.679 1.00 78.94 97 SER A CA 1
ATOM 736 C C . SER A 1 97 ? -12.745 4.395 17.374 1.00 78.94 97 SER A C 1
ATOM 738 O O . SER A 1 97 ? -11.894 3.730 16.789 1.00 78.94 97 SER A O 1
ATOM 740 N N . GLY A 1 98 ? -12.571 4.776 18.642 1.00 73.19 98 GLY A N 1
ATOM 741 C CA . GLY A 1 98 ? -11.395 4.407 19.427 1.00 73.19 98 GLY A CA 1
ATOM 742 C C . GLY A 1 98 ? -11.277 2.896 19.664 1.00 73.19 98 GLY A C 1
ATOM 743 O O . GLY A 1 98 ? -12.266 2.214 19.941 1.00 73.19 98 GLY A O 1
ATOM 744 N N . TYR A 1 99 ? -10.047 2.377 19.610 1.00 79.56 99 TYR A N 1
ATOM 745 C CA . TYR A 1 99 ? -9.745 0.985 19.947 1.00 79.56 99 TYR A CA 1
ATOM 746 C C . TYR A 1 99 ? -10.216 0.647 21.366 1.00 79.56 99 TYR A C 1
ATOM 748 O O . TYR A 1 99 ? -9.794 1.265 22.347 1.00 79.56 99 TYR A O 1
ATOM 756 N N . GLN A 1 100 ? -11.054 -0.381 21.481 1.00 80.31 100 GLN A N 1
ATOM 757 C CA . GLN A 1 100 ? -11.412 -0.972 22.762 1.00 80.31 100 GLN A CA 1
ATOM 758 C C . GLN A 1 100 ? -10.538 -2.196 22.999 1.00 80.31 100 GLN A C 1
ATOM 760 O O . GLN A 1 100 ? -10.671 -3.211 22.317 1.00 80.31 100 GLN A O 1
ATOM 765 N N . ALA A 1 101 ? -9.638 -2.100 23.978 1.00 82.81 101 ALA A N 1
ATOM 766 C CA . ALA A 1 101 ? -8.821 -3.239 24.362 1.00 82.81 101 ALA A CA 1
ATOM 767 C C . ALA A 1 101 ? -9.729 -4.398 24.808 1.00 82.81 101 ALA A C 1
ATOM 769 O O . ALA A 1 101 ? -10.601 -4.185 25.661 1.00 82.81 101 ALA A O 1
ATOM 770 N N . PRO A 1 102 ? -9.534 -5.621 24.279 1.00 85.62 102 PRO A N 1
ATOM 771 C CA . PRO A 1 102 ? -10.287 -6.766 24.751 1.00 85.62 102 PRO A CA 1
ATOM 772 C C . PRO A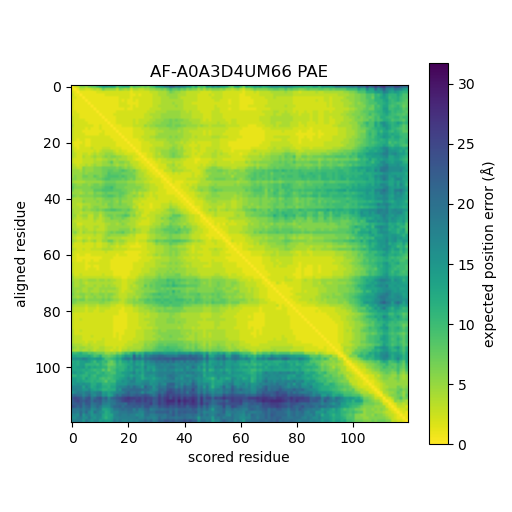 1 102 ? -9.992 -6.960 26.237 1.00 85.62 102 PRO A C 1
ATOM 774 O O . PRO A 1 102 ? -8.855 -6.801 26.699 1.00 85.62 102 PRO A O 1
ATOM 777 N N . LYS A 1 103 ? -11.026 -7.302 27.008 1.00 89.19 103 LYS A N 1
ATOM 778 C CA . LYS A 1 103 ? -10.843 -7.610 28.423 1.00 89.19 103 LYS A CA 1
ATOM 779 C C . LYS A 1 103 ? -9.915 -8.818 28.529 1.00 89.19 103 LYS A C 1
ATOM 781 O O . LYS A 1 103 ? -10.185 -9.865 27.947 1.00 89.19 103 LYS A O 1
ATOM 786 N N . ARG A 1 104 ? -8.831 -8.676 29.292 1.00 89.31 104 ARG A N 1
ATOM 787 C CA . ARG A 1 104 ? -7.950 -9.802 29.604 1.00 89.31 104 ARG A CA 1
ATOM 788 C C . ARG A 1 104 ? -8.782 -10.904 30.286 1.00 89.31 104 ARG A C 1
ATOM 790 O O . ARG A 1 104 ? -9.458 -10.580 31.267 1.00 89.31 104 ARG A O 1
ATOM 797 N N . PRO A 1 105 ? -8.752 -12.160 29.803 1.00 86.69 105 PRO A N 1
ATOM 798 C CA . PRO A 1 105 ? -9.449 -13.249 30.474 1.00 86.69 105 PRO A CA 1
ATOM 799 C C . PRO A 1 105 ? -8.837 -13.488 31.858 1.00 86.69 105 PRO A C 1
ATOM 801 O O . PRO A 1 105 ? -7.659 -13.188 32.095 1.00 86.69 105 PRO A O 1
ATOM 804 N N . GLU A 1 106 ? -9.641 -14.027 32.771 1.00 87.19 106 GLU A N 1
ATOM 805 C CA . GLU A 1 106 ? -9.131 -14.502 34.056 1.00 87.19 106 GLU A CA 1
ATOM 806 C C . GLU A 1 106 ? -8.056 -15.582 33.830 1.00 87.19 106 GLU A C 1
ATOM 808 O O . GLU A 1 106 ? -8.069 -16.271 32.803 1.00 87.19 106 GLU A O 1
ATOM 813 N N . PRO A 1 107 ? -7.089 -15.743 34.750 1.00 83.25 107 PRO A N 1
ATOM 814 C CA . PRO A 1 107 ? -6.101 -16.807 34.640 1.00 83.25 107 PRO A CA 1
ATOM 815 C C . PRO A 1 107 ? -6.775 -18.182 34.484 1.00 83.25 107 PRO A C 1
ATOM 817 O O . PRO A 1 107 ? -7.725 -18.472 35.214 1.00 83.25 107 PRO A O 1
ATOM 820 N N . PRO A 1 108 ? -6.275 -19.057 33.589 1.00 81.94 108 PRO A N 1
ATOM 821 C CA . PRO A 1 108 ? -6.892 -20.357 33.365 1.00 81.94 108 PRO A CA 1
ATOM 822 C C . PRO A 1 108 ? -6.841 -21.201 34.640 1.00 81.94 108 PRO A C 1
ATOM 824 O O . PRO A 1 108 ? -5.821 -21.240 35.340 1.00 81.94 108 PRO A O 1
ATOM 827 N N . VAL A 1 109 ? -7.929 -21.914 34.924 1.00 79.06 109 VAL A N 1
ATOM 828 C CA . VAL A 1 109 ? -8.012 -22.839 36.056 1.00 79.06 109 VAL A CA 1
ATOM 829 C C . VAL A 1 109 ? -7.137 -24.063 35.763 1.00 79.06 109 VAL A C 1
ATOM 831 O O . VAL A 1 109 ? -7.446 -24.874 34.900 1.00 79.06 109 VAL A O 1
ATOM 834 N N . ARG A 1 110 ? -6.016 -24.209 36.483 1.00 77.44 110 ARG A N 1
ATOM 835 C CA . ARG A 1 110 ? -5.006 -25.268 36.243 1.00 77.44 110 ARG A CA 1
ATOM 836 C C . ARG A 1 110 ? -5.233 -26.562 37.029 1.00 77.44 110 ARG A C 1
ATOM 838 O O . ARG A 1 110 ? -4.300 -27.335 37.223 1.00 77.44 110 ARG A O 1
ATOM 845 N N . THR A 1 111 ? -6.438 -26.797 37.535 1.00 80.00 111 THR A N 1
ATOM 846 C CA . THR A 1 111 ? -6.729 -27.961 38.390 1.00 80.00 111 THR A CA 1
ATOM 847 C C . THR A 1 111 ? -7.013 -29.254 37.606 1.00 80.00 111 THR A C 1
ATOM 849 O O . THR A 1 111 ? -7.398 -30.250 38.211 1.00 80.00 111 THR A O 1
ATOM 852 N N . GLY A 1 112 ? -6.776 -29.281 36.286 1.00 76.19 112 GLY A N 1
ATOM 853 C CA . GLY A 1 112 ? -6.957 -30.445 35.407 1.00 76.19 112 GLY A CA 1
ATOM 854 C C . GLY A 1 112 ? -6.017 -30.442 34.190 1.00 76.19 112 GLY A C 1
ATOM 855 O O . GLY A 1 112 ? -5.092 -29.634 34.109 1.00 76.19 112 GLY A O 1
ATOM 856 N N . ILE A 1 113 ? -6.236 -31.366 33.246 1.00 77.50 113 ILE A N 1
ATOM 857 C CA . ILE A 1 113 ? -5.494 -31.428 31.975 1.00 77.50 113 ILE A CA 1
ATOM 858 C C . ILE A 1 113 ? -6.246 -30.606 30.921 1.00 77.50 113 ILE A C 1
ATOM 860 O O . ILE A 1 113 ? -7.353 -30.975 30.540 1.00 77.50 113 ILE A O 1
ATOM 864 N N . GLY A 1 114 ? -5.613 -29.553 30.402 1.00 72.81 114 GLY A N 1
ATOM 865 C CA . GLY A 1 114 ? -6.131 -28.758 29.280 1.00 72.81 114 GLY A CA 1
ATOM 866 C C . GLY A 1 114 ? -6.907 -27.498 29.683 1.00 72.81 114 GLY A C 1
ATOM 867 O O . GLY A 1 114 ? -6.991 -27.157 30.860 1.00 72.81 114 GLY A O 1
ATOM 868 N N . ILE A 1 115 ? -7.410 -26.784 28.672 1.00 79.31 115 ILE A N 1
ATOM 869 C CA . ILE A 1 115 ? -8.314 -25.629 28.815 1.00 79.31 115 ILE A CA 1
ATOM 870 C C . ILE A 1 115 ? -9.772 -26.103 28.888 1.00 79.31 115 ILE A C 1
ATOM 872 O O . ILE A 1 115 ? -10.075 -27.219 28.454 1.00 79.31 115 ILE A O 1
ATOM 876 N N . THR A 1 116 ? -10.658 -25.277 29.446 1.00 78.75 116 THR A N 1
ATOM 877 C CA . THR A 1 116 ? -12.097 -25.583 29.513 1.00 78.75 116 THR A CA 1
ATOM 878 C C . THR A 1 116 ? -12.713 -25.634 28.108 1.00 78.75 116 THR A C 1
ATOM 880 O O . THR A 1 116 ? -12.141 -25.081 27.170 1.00 78.75 116 THR A O 1
ATOM 883 N N . ASP A 1 117 ? -13.854 -26.314 27.930 1.00 78.12 117 ASP A N 1
ATOM 884 C CA . ASP A 1 117 ? -14.569 -26.296 26.641 1.00 78.12 117 ASP A CA 1
ATOM 885 C C . ASP A 1 117 ? -15.123 -24.900 26.320 1.00 78.12 117 ASP A C 1
ATOM 887 O O . ASP A 1 117 ? -15.243 -24.562 25.148 1.00 78.12 117 ASP A O 1
ATOM 891 N N . GLU A 1 118 ? -15.406 -24.074 27.335 1.00 77.44 118 GLU A N 1
ATOM 892 C CA . GLU A 1 118 ? -15.756 -22.664 27.132 1.00 77.44 118 GLU A CA 1
ATOM 893 C C . GLU A 1 118 ? -14.587 -21.812 26.603 1.00 77.44 118 GLU A C 1
ATOM 895 O O . GLU A 1 118 ? -14.830 -20.793 25.960 1.00 77.44 118 GLU A O 1
ATOM 900 N N . ASP A 1 119 ? -13.338 -22.218 26.858 1.00 75.44 119 ASP A N 1
ATOM 901 C CA . ASP A 1 119 ? -12.125 -21.521 26.408 1.00 75.44 119 ASP A CA 1
ATOM 902 C C . ASP A 1 119 ? -11.578 -22.034 25.053 1.00 75.44 119 ASP A C 1
ATOM 904 O O . ASP A 1 119 ? -10.548 -21.531 24.593 1.00 75.44 119 ASP A O 1
ATOM 908 N N . LYS A 1 120 ? -12.200 -23.051 24.433 1.00 72.56 120 LYS A N 1
ATOM 909 C CA . LYS A 1 120 ? -11.805 -23.602 23.117 1.00 72.56 120 LYS A CA 1
ATOM 910 C C . LYS A 1 120 ? -12.410 -22.822 21.955 1.00 72.56 120 LYS A C 1
ATOM 912 O O . LYS A 1 120 ? -11.664 -22.626 20.969 1.00 72.56 120 LYS A O 1
#

Nearest PDB structures (foldseek):
  1k32-assembly1_E  TM=9.258E-01  e=1.364E-07  Thermoplasma acidophilum
  8sxh-assembly1_I  TM=7.638E-01  e=2.006E-02  Pseudomonas aeruginosa
  8sxf-assembly1_A  TM=7.467E-01  e=3.914E-02  Pseudomonas aeruginosa
  4lur-assembly1_A  TM=6.734E-01  e=8.730E-02  Danio rerio
  7jti-assembly1_D  TM=6.753E-01  e=2.379E-01  Bos taurus

Radius of gyration: 22.83 Å; Cα contacts (8 Å, |Δi|>4): 130; chains: 1; bounding box: 43×53×59 Å